Protein AF-A0AAW5BP39-F1 (afdb_monomer_lite)

Foldseek 3Di:
DDDDDPPLDPVRVVVVCVVVVNPPPDDDADDDDDPCCVVVWADDCDPVNVVCCVVAPVHDDGDDGHTDPSD

Radius of gyration: 13.31 Å; chains: 1; bounding box: 30×25×32 Å

InterPro domains:
  IPR006070 Threonylcarbamoyl-AMP synthase-like domain [PF01300] (1-69)
  IPR006070 Threonylcarbamoyl-AMP synthase-like domain [PS51163] (1-71)
  IPR017945 DHBP synthase RibB-like alpha/beta domain superfamily [SSF55821] (1-70)
  IPR050156 Threonylcarbamoyl-AMP synthase, SUA5 [PTHR17490] (1-69)

Structure (mmCIF, N/CA/C/O backbone):
data_AF-A0AAW5BP39-F1
#
_entry.id   AF-A0AAW5BP39-F1
#
loop_
_atom_site.group_PDB
_atom_site.id
_atom_site.type_symbol
_atom_site.label_atom_id
_atom_site.label_alt_id
_atom_site.label_comp_id
_atom_site.label_asym_id
_atom_site.label_entity_id
_atom_site.label_seq_id
_atom_site.pdbx_PDB_ins_code
_atom_site.Cartn_x
_atom_site.Cartn_y
_atom_site.Cartn_z
_atom_site.occupancy
_atom_site.B_iso_or_equiv
_atom_site.auth_seq_id
_atom_site.auth_comp_id
_atom_site.auth_asym_id
_atom_site.auth_atom_id
_atom_site.pdbx_PDB_model_num
ATOM 1 N N . TYR A 1 1 ? 1.664 -13.640 9.533 1.00 88.12 1 TYR A N 1
ATOM 2 C CA . TYR A 1 1 ? 0.264 -13.492 9.089 1.00 88.12 1 TYR A CA 1
ATOM 3 C C . TYR A 1 1 ? -0.111 -12.021 9.084 1.00 88.12 1 TYR A C 1
ATOM 5 O O . TYR A 1 1 ? 0.306 -11.301 9.985 1.00 88.12 1 TYR A O 1
ATOM 13 N N . GLY A 1 2 ? -0.839 -11.573 8.061 1.00 92.31 2 GLY A N 1
ATOM 14 C CA . GLY A 1 2 ? -1.348 -10.204 7.957 1.00 92.31 2 GLY A CA 1
ATOM 15 C C . GLY A 1 2 ? -2.822 -10.129 8.358 1.00 92.31 2 GLY A C 1
ATOM 16 O O . GLY A 1 2 ? -3.560 -11.085 8.147 1.00 92.31 2 GLY A O 1
ATOM 17 N N . LEU A 1 3 ? -3.237 -8.993 8.923 1.00 96.56 3 LEU A N 1
ATOM 18 C CA . LEU A 1 3 ? -4.652 -8.627 9.044 1.00 96.56 3 LEU A CA 1
ATOM 19 C C . LEU A 1 3 ? -4.906 -7.568 7.975 1.00 96.56 3 LEU A C 1
ATOM 21 O O . LEU A 1 3 ? -4.306 -6.496 8.060 1.00 96.56 3 LEU A O 1
ATOM 25 N N . GLY A 1 4 ? -5.696 -7.914 6.962 1.00 96.19 4 GLY A N 1
ATOM 26 C CA . GLY A 1 4 ? -5.927 -7.082 5.784 1.00 96.19 4 GLY A CA 1
ATOM 27 C C . GLY A 1 4 ? -7.329 -6.482 5.745 1.00 96.19 4 GLY A C 1
ATOM 28 O O . GLY A 1 4 ? -8.272 -7.045 6.293 1.00 96.19 4 GLY A O 1
ATOM 29 N N . ALA A 1 5 ? -7.434 -5.349 5.061 1.00 97.69 5 ALA A N 1
ATOM 30 C CA . ALA A 1 5 ? -8.658 -4.663 4.671 1.00 97.69 5 ALA A CA 1
ATOM 31 C C . ALA A 1 5 ? -8.388 -3.963 3.331 1.00 97.69 5 ALA A C 1
ATOM 33 O O . ALA A 1 5 ? -7.230 -3.853 2.916 1.00 97.69 5 ALA A O 1
ATOM 34 N N . ASN A 1 6 ? -9.436 -3.497 2.654 1.00 97.62 6 ASN A N 1
ATOM 35 C CA . ASN A 1 6 ? -9.270 -2.695 1.447 1.00 97.62 6 ASN A CA 1
ATOM 36 C C . ASN A 1 6 ? -8.574 -1.369 1.795 1.00 97.62 6 ASN A C 1
ATOM 38 O O . ASN A 1 6 ? -9.100 -0.593 2.582 1.00 97.62 6 ASN A O 1
ATOM 42 N N . ALA A 1 7 ? -7.409 -1.107 1.198 1.00 97.06 7 ALA A N 1
ATOM 43 C CA . ALA A 1 7 ? -6.611 0.086 1.482 1.00 97.06 7 ALA A CA 1
ATOM 44 C C . ALA A 1 7 ? -7.277 1.403 1.046 1.00 97.06 7 ALA A C 1
ATOM 46 O O . ALA A 1 7 ? -6.883 2.454 1.532 1.00 97.06 7 ALA A O 1
ATOM 47 N N . LEU A 1 8 ? -8.260 1.342 0.141 1.00 96.88 8 LEU A N 1
ATOM 48 C CA . LEU A 1 8 ? -9.011 2.505 -0.347 1.00 96.88 8 LEU A CA 1
ATOM 49 C C . LEU A 1 8 ? -10.345 2.710 0.394 1.00 96.88 8 LEU A C 1
ATOM 51 O O . LEU A 1 8 ? -11.140 3.559 0.004 1.00 96.88 8 LEU A O 1
ATOM 55 N N . ASP A 1 9 ? -10.618 1.902 1.419 1.00 97.94 9 ASP A N 1
ATOM 56 C CA . ASP A 1 9 ? -11.812 1.994 2.258 1.00 97.94 9 ASP A CA 1
ATOM 57 C C . ASP A 1 9 ? -11.390 2.403 3.674 1.00 97.94 9 ASP A C 1
ATOM 59 O O . ASP A 1 9 ? -10.844 1.604 4.443 1.00 97.94 9 ASP A O 1
ATOM 63 N N . GLU A 1 10 ? -11.619 3.674 4.001 1.00 95.94 10 GLU A N 1
ATOM 64 C CA . GLU A 1 10 ? -11.229 4.273 5.278 1.00 95.94 10 GLU A CA 1
ATOM 65 C C . GLU A 1 10 ? -11.857 3.539 6.475 1.00 95.94 10 GLU A C 1
ATOM 67 O O . GLU A 1 10 ? -11.163 3.227 7.449 1.00 95.94 10 GLU A O 1
ATOM 72 N N . ASP A 1 11 ? -13.141 3.183 6.384 1.00 97.06 11 ASP A N 1
ATOM 73 C CA . ASP A 1 11 ? -13.862 2.484 7.449 1.00 97.06 11 ASP A CA 1
ATOM 74 C C . ASP A 1 11 ? -13.319 1.063 7.651 1.00 97.06 11 ASP A C 1
ATOM 76 O O . ASP A 1 11 ? -13.197 0.580 8.783 1.00 97.06 11 ASP A O 1
ATOM 80 N N . ALA A 1 12 ? -12.957 0.375 6.565 1.00 97.62 12 ALA A N 1
ATOM 81 C CA . ALA A 1 12 ? -12.352 -0.949 6.642 1.00 97.62 12 ALA A CA 1
ATOM 82 C C . ALA A 1 12 ? -10.944 -0.903 7.264 1.00 97.62 12 ALA A C 1
ATOM 84 O O . ALA A 1 12 ? -10.605 -1.756 8.090 1.00 97.62 12 ALA A O 1
ATOM 85 N N . VAL A 1 13 ? -10.134 0.105 6.921 1.00 96.25 13 VAL A N 1
ATOM 86 C CA . VAL A 1 13 ? -8.801 0.317 7.508 1.00 96.25 13 VAL A CA 1
ATOM 87 C C . VAL A 1 13 ? -8.896 0.667 8.993 1.00 96.25 13 VAL A C 1
ATOM 89 O O . VAL A 1 13 ? -8.131 0.135 9.802 1.00 96.25 13 VAL A O 1
ATOM 92 N N . LYS A 1 14 ? -9.862 1.498 9.391 1.00 95.69 14 LYS A N 1
ATOM 93 C CA . LYS A 1 14 ? -10.080 1.876 10.793 1.00 95.69 14 LYS A CA 1
ATOM 94 C C . LYS A 1 14 ? -10.336 0.662 11.689 1.00 95.69 14 LYS A C 1
ATOM 96 O O . LYS A 1 14 ? -9.736 0.547 12.759 1.00 95.69 14 LYS A O 1
ATOM 101 N N . LYS A 1 15 ? -11.101 -0.317 11.195 1.00 96.56 15 LYS A N 1
ATOM 102 C CA . LYS A 1 15 ? -11.337 -1.594 11.890 1.00 96.56 15 LYS A CA 1
ATOM 103 C C . LYS A 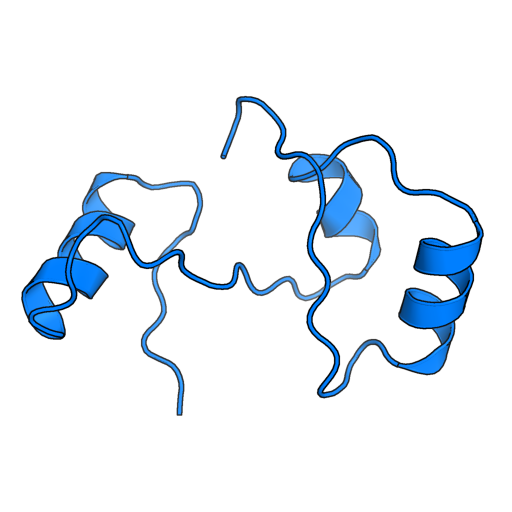1 15 ? -10.053 -2.395 12.138 1.00 96.56 15 LYS A C 1
ATOM 105 O O . LY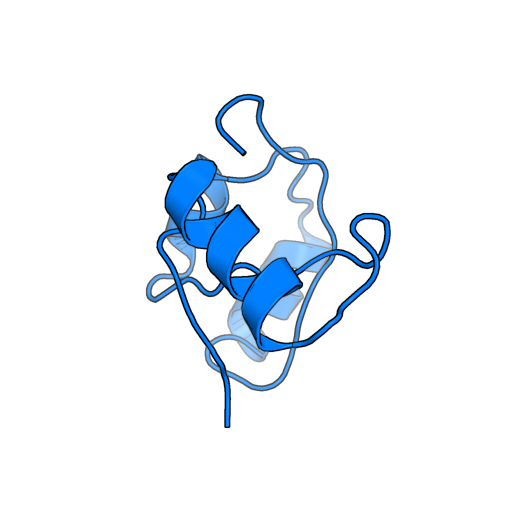S A 1 15 ? -9.986 -3.122 13.125 1.00 96.56 15 LYS A O 1
ATOM 110 N N . ILE A 1 16 ? -9.012 -2.261 11.304 1.00 96.50 16 ILE A N 1
ATOM 111 C CA . ILE A 1 16 ? -7.698 -2.882 11.572 1.00 96.50 16 ILE A CA 1
ATOM 112 C C . ILE A 1 16 ? -7.050 -2.259 12.808 1.00 96.50 16 ILE A C 1
ATOM 114 O O . ILE A 1 16 ? -6.516 -2.991 13.647 1.00 96.50 16 ILE A O 1
ATOM 118 N N . TYR A 1 17 ? -7.059 -0.926 12.909 1.00 95.44 17 TYR A N 1
ATOM 119 C CA . TYR A 1 17 ? -6.482 -0.218 14.053 1.00 95.44 17 TYR A CA 1
ATOM 120 C C .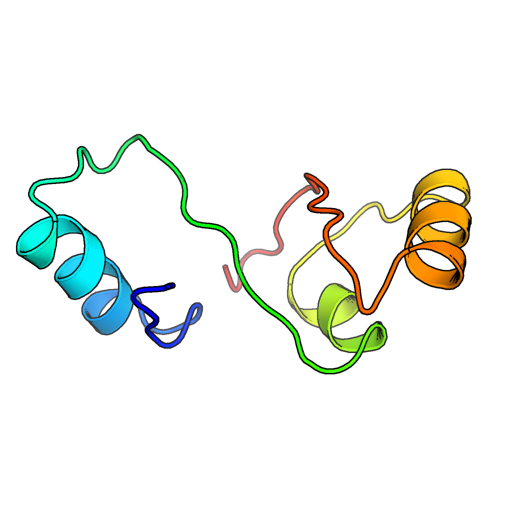 TYR A 1 17 ? -7.216 -0.579 15.344 1.00 95.44 17 TYR A C 1
ATOM 122 O O . TYR A 1 17 ? -6.567 -0.948 16.324 1.00 95.44 17 TYR A O 1
ATOM 130 N N . GLU A 1 18 ? -8.550 -0.573 15.307 1.00 95.56 18 GLU A N 1
ATOM 131 C CA . GLU A 1 18 ? -9.412 -0.962 16.428 1.00 95.56 18 GLU A CA 1
ATOM 132 C C . GLU A 1 18 ? -9.158 -2.411 16.865 1.00 95.56 18 GLU A C 1
ATOM 134 O O . GLU A 1 18 ? -8.860 -2.659 18.032 1.00 95.56 18 GLU A O 1
ATOM 139 N N . ALA A 1 19 ? -9.179 -3.367 15.929 1.00 95.06 19 ALA A N 1
ATOM 140 C CA . ALA A 1 19 ? -8.987 -4.786 16.235 1.00 95.06 19 ALA A CA 1
ATOM 141 C C . ALA A 1 19 ? -7.601 -5.100 16.822 1.00 95.06 19 ALA A C 1
ATOM 143 O O . ALA A 1 19 ? -7.456 -6.040 17.602 1.00 95.06 19 ALA A O 1
ATOM 144 N N . LYS A 1 20 ? -6.568 -4.335 16.445 1.00 93.56 20 LYS A N 1
ATOM 145 C CA . LYS A 1 20 ? -5.199 -4.512 16.952 1.00 93.56 20 LYS A CA 1
ATOM 146 C C . LYS A 1 20 ? -4.879 -3.663 18.182 1.00 93.56 20 LYS A C 1
ATOM 148 O O . LYS A 1 20 ? -3.785 -3.821 18.720 1.00 93.56 20 LYS A O 1
ATOM 153 N N . GLY A 1 21 ? -5.755 -2.735 18.579 1.00 92.50 21 GLY A N 1
ATOM 154 C CA . GLY A 1 21 ? -5.408 -1.678 19.535 1.00 92.50 21 GLY A CA 1
ATOM 155 C C . GLY A 1 21 ? -4.195 -0.856 19.079 1.00 92.50 21 GLY A C 1
ATOM 156 O O . GLY A 1 21 ? -3.388 -0.424 19.900 1.00 92.50 21 GLY A O 1
ATOM 157 N N . ARG A 1 22 ? -4.005 -0.716 17.760 1.00 90.38 22 ARG A N 1
ATOM 158 C CA . ARG A 1 22 ? -2.835 -0.057 17.170 1.00 90.38 22 ARG A CA 1
ATOM 159 C C . ARG A 1 22 ? -3.073 1.458 17.167 1.00 90.38 22 ARG A C 1
ATOM 161 O O . ARG A 1 22 ? -4.107 1.886 16.658 1.00 90.38 22 ARG A O 1
ATOM 168 N N . PRO A 1 23 ? -2.124 2.269 17.660 1.00 89.25 23 PRO A N 1
ATOM 169 C CA . PRO A 1 23 ? -2.177 3.718 17.498 1.00 89.25 23 PRO A CA 1
ATOM 170 C C . PRO A 1 23 ? -2.291 4.117 16.017 1.00 89.25 23 PRO A C 1
ATOM 172 O O . PRO A 1 23 ? -1.640 3.509 15.162 1.00 89.25 23 PRO A O 1
ATOM 175 N N . SER A 1 24 ? -3.128 5.109 15.706 1.00 85.38 24 SER A N 1
ATOM 176 C CA . SER A 1 24 ? -3.447 5.524 14.328 1.00 85.38 24 SER A CA 1
ATOM 177 C C . SER A 1 24 ? -2.295 6.221 13.597 1.00 85.38 24 SER A C 1
ATOM 179 O O . SER A 1 24 ? -2.349 6.392 12.385 1.00 85.38 24 SER A O 1
ATOM 181 N N . ASP A 1 25 ? -1.254 6.623 14.320 1.00 87.44 25 ASP A N 1
ATOM 182 C CA . ASP A 1 25 ? -0.012 7.189 13.791 1.00 87.44 25 ASP A CA 1
ATOM 183 C C . ASP A 1 25 ? 0.958 6.119 13.257 1.00 87.44 25 ASP A C 1
ATOM 185 O O . ASP A 1 25 ? 1.919 6.451 12.565 1.00 87.44 25 ASP A O 1
ATOM 189 N N . ASN A 1 26 ? 0.706 4.831 13.524 1.00 89.56 26 ASN A N 1
ATOM 190 C CA . ASN A 1 26 ? 1.525 3.733 13.019 1.00 89.56 26 ASN A CA 1
ATOM 191 C C . ASN A 1 26 ? 1.029 3.251 11.646 1.00 89.56 26 ASN A C 1
ATOM 193 O O . ASN A 1 26 ? 0.096 2.439 11.605 1.00 89.56 26 ASN A O 1
ATOM 197 N N . PRO A 1 27 ? 1.693 3.610 10.531 1.00 93.88 27 PRO A N 1
ATOM 198 C CA . PRO A 1 27 ? 1.190 3.340 9.186 1.00 93.88 27 PRO A CA 1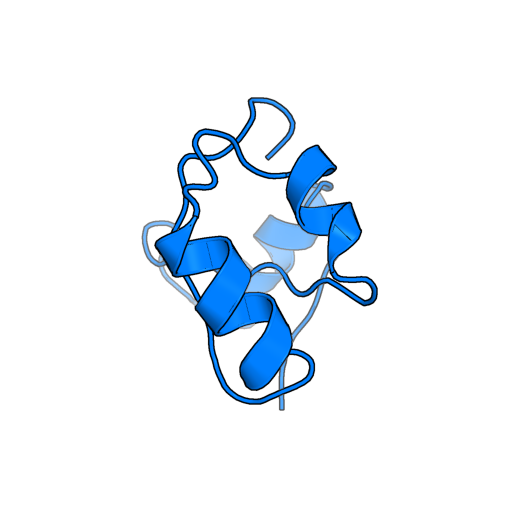
ATOM 199 C C . PRO A 1 27 ? 1.033 1.841 8.902 1.00 93.88 27 PRO A C 1
ATOM 201 O O . PRO A 1 27 ? 1.705 0.996 9.503 1.00 93.88 27 PRO A O 1
ATOM 204 N N . LEU A 1 28 ? 0.155 1.509 7.957 1.00 95.75 28 LEU A N 1
ATOM 205 C CA . LEU A 1 28 ? -0.048 0.155 7.442 1.00 95.75 28 LEU A CA 1
ATOM 206 C C . LEU A 1 28 ? 0.647 -0.016 6.086 1.00 95.75 28 LEU A C 1
ATOM 208 O O . LEU A 1 28 ? 0.772 0.931 5.315 1.00 95.75 28 LEU A O 1
ATOM 212 N N . ILE A 1 29 ? 1.081 -1.241 5.784 1.00 97.31 29 ILE A N 1
ATOM 213 C CA . ILE A 1 29 ? 1.662 -1.585 4.480 1.00 97.31 29 ILE A CA 1
ATOM 214 C C . ILE A 1 29 ? 0.530 -1.961 3.522 1.00 97.31 29 ILE A C 1
ATOM 216 O O . ILE A 1 29 ? -0.188 -2.936 3.765 1.00 97.31 29 ILE A O 1
ATOM 220 N N . VAL A 1 30 ? 0.405 -1.233 2.412 1.00 97.75 30 VAL A N 1
ATOM 221 C CA . VAL A 1 30 ? -0.506 -1.597 1.320 1.00 97.75 30 VAL A CA 1
ATOM 222 C C . VAL A 1 30 ? 0.125 -2.718 0.501 1.00 97.75 30 VAL A C 1
ATOM 224 O O . VAL A 1 30 ? 1.244 -2.585 0.012 1.00 97.75 30 VAL A O 1
ATOM 227 N N . HIS A 1 31 ? -0.587 -3.835 0.378 1.00 97.94 31 HIS A N 1
ATOM 228 C CA . HIS A 1 31 ? -0.161 -4.966 -0.439 1.00 97.94 31 HIS A CA 1
ATOM 229 C C . HIS A 1 31 ? -0.783 -4.833 -1.832 1.00 97.94 31 HIS A C 1
ATOM 231 O O . HIS A 1 31 ? -1.976 -4.558 -1.943 1.00 97.94 31 HIS A O 1
ATOM 237 N N . ILE A 1 32 ? 0.023 -5.042 -2.872 1.00 97.31 32 ILE A N 1
ATOM 238 C CA . ILE A 1 32 ? -0.408 -5.104 -4.275 1.00 97.31 32 ILE A CA 1
ATOM 239 C C . ILE A 1 32 ? -0.100 -6.489 -4.841 1.00 97.31 32 ILE A C 1
ATOM 241 O O . ILE A 1 32 ? 0.802 -7.169 -4.345 1.00 97.31 32 ILE A O 1
ATOM 245 N N . CYS A 1 33 ? -0.848 -6.913 -5.856 1.00 96.00 33 CYS A N 1
ATOM 246 C CA . CYS A 1 33 ? -0.633 -8.197 -6.516 1.00 96.00 33 CYS A CA 1
ATOM 247 C C . CYS A 1 33 ? 0.252 -8.034 -7.752 1.00 96.00 33 CYS A C 1
ATOM 249 O O . CYS A 1 33 ? 1.231 -8.764 -7.913 1.00 96.00 3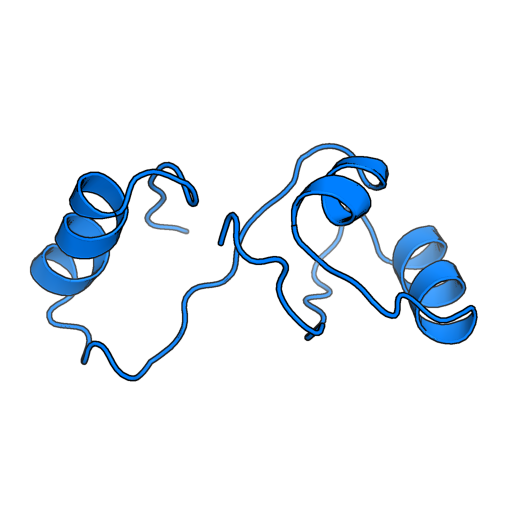3 CYS A O 1
ATOM 251 N N . GLU A 1 34 ? -0.054 -7.043 -8.587 1.00 95.44 34 GLU A N 1
ATOM 252 C CA . GLU A 1 34 ? 0.717 -6.747 -9.791 1.00 95.44 34 GLU A CA 1
ATOM 253 C C . GLU A 1 34 ? 1.587 -5.514 -9.567 1.00 95.44 34 GLU A C 1
ATOM 255 O O . GLU A 1 34 ? 1.143 -4.505 -9.016 1.00 95.44 34 GLU A O 1
ATOM 260 N N . LYS A 1 35 ? 2.835 -5.565 -10.042 1.00 93.56 35 LYS A N 1
ATOM 261 C CA . LYS A 1 35 ? 3.796 -4.468 -9.877 1.00 93.56 35 LYS A CA 1
ATOM 262 C C . LYS A 1 35 ? 3.234 -3.129 -10.363 1.00 93.56 35 LYS A C 1
ATOM 264 O O . LYS A 1 35 ? 3.458 -2.119 -9.705 1.00 93.56 35 LYS A O 1
ATOM 269 N N . ASP A 1 36 ? 2.487 -3.114 -11.465 1.00 94.12 36 ASP A N 1
ATOM 270 C CA . ASP A 1 36 ? 1.966 -1.882 -12.065 1.00 94.12 36 ASP A CA 1
ATOM 271 C C . ASP A 1 36 ? 0.850 -1.212 -11.249 1.00 94.12 36 ASP A C 1
ATOM 273 O O . ASP A 1 36 ? 0.581 -0.023 -11.448 1.00 94.12 36 ASP A O 1
ATOM 277 N N . GLU A 1 37 ? 0.250 -1.905 -10.275 1.00 96.44 37 GLU A N 1
ATOM 278 C CA . GLU A 1 37 ? -0.731 -1.311 -9.357 1.00 96.44 37 GLU A CA 1
ATOM 279 C C . GLU A 1 37 ? -0.123 -0.207 -8.492 1.00 96.44 37 GLU A C 1
ATOM 281 O O . GLU A 1 37 ? -0.841 0.705 -8.075 1.00 96.44 37 GLU A O 1
ATOM 286 N N . ILE A 1 38 ? 1.203 -0.205 -8.298 1.00 96.81 38 ILE A N 1
ATOM 287 C CA . ILE A 1 38 ? 1.907 0.879 -7.603 1.00 96.81 38 ILE A CA 1
ATOM 288 C C . ILE A 1 38 ? 1.637 2.244 -8.250 1.00 96.81 38 ILE A C 1
ATOM 290 O O . ILE A 1 38 ? 1.529 3.253 -7.553 1.00 96.81 38 ILE A O 1
ATOM 294 N N . ASN A 1 39 ? 1.434 2.277 -9.573 1.00 96.12 39 ASN A N 1
ATOM 295 C CA . ASN A 1 39 ? 1.151 3.503 -10.313 1.00 96.12 39 ASN A CA 1
ATOM 296 C C . ASN A 1 39 ? -0.223 4.088 -9.964 1.00 96.12 39 ASN A C 1
ATOM 298 O O . ASN A 1 39 ? -0.468 5.263 -10.230 1.00 96.12 39 ASN A O 1
ATOM 302 N N . LYS A 1 40 ? -1.132 3.307 -9.368 1.00 96.81 40 LYS A N 1
ATOM 303 C CA . LYS A 1 40 ? -2.425 3.796 -8.865 1.00 96.81 40 LYS A CA 1
ATOM 304 C C . LYS A 1 40 ? -2.280 4.449 -7.487 1.00 96.81 40 LYS A C 1
ATOM 306 O O . LYS A 1 40 ? -3.029 5.370 -7.187 1.00 96.81 40 LYS A O 1
ATOM 311 N N . LEU A 1 41 ? -1.297 4.025 -6.690 1.00 97.69 41 LEU A N 1
ATOM 312 C CA . LEU A 1 41 ? -1.184 4.347 -5.262 1.00 97.69 41 LEU A CA 1
ATOM 313 C C . LEU A 1 41 ? -0.106 5.392 -4.935 1.00 97.69 41 LEU A C 1
ATOM 315 O O . LEU A 1 41 ? -0.219 6.094 -3.932 1.00 97.69 41 LEU A O 1
ATOM 319 N N . ALA A 1 42 ? 0.934 5.509 -5.762 1.00 97.94 42 ALA A N 1
ATOM 320 C CA . ALA A 1 42 ? 2.117 6.311 -5.462 1.00 97.94 42 ALA A CA 1
ATOM 321 C C . ALA A 1 42 ? 2.585 7.188 -6.637 1.00 97.94 42 ALA A C 1
ATOM 323 O O . ALA A 1 42 ? 2.229 6.963 -7.796 1.00 97.94 42 ALA A O 1
ATOM 324 N N . THR A 1 43 ? 3.395 8.202 -6.327 1.00 97.50 43 THR A N 1
ATOM 325 C CA . THR A 1 43 ? 4.103 9.069 -7.284 1.00 97.50 43 THR A CA 1
ATOM 326 C C . THR A 1 43 ? 5.620 8.987 -7.090 1.00 97.50 43 THR A C 1
ATOM 328 O O . THR A 1 43 ? 6.108 8.364 -6.148 1.00 97.50 43 THR A O 1
ATOM 331 N N . ASP A 1 44 ? 6.375 9.630 -7.987 1.00 95.88 44 ASP A N 1
ATOM 332 C CA . ASP A 1 44 ? 7.836 9.802 -7.890 1.00 95.88 44 ASP A CA 1
ATOM 333 C C . ASP A 1 44 ? 8.639 8.484 -7.841 1.00 95.88 44 ASP A C 1
ATOM 335 O O . ASP A 1 44 ? 9.674 8.366 -7.180 1.00 95.88 44 ASP A O 1
ATOM 339 N N . ILE A 1 45 ? 8.174 7.473 -8.583 1.00 96.81 45 ILE A N 1
ATOM 340 C CA . ILE A 1 45 ? 8.808 6.152 -8.676 1.00 96.81 45 ILE A CA 1
ATOM 341 C C . ILE A 1 45 ? 10.052 6.229 -9.574 1.00 96.81 45 ILE A C 1
ATOM 343 O O . ILE A 1 45 ? 9.973 6.119 -10.800 1.00 96.81 45 ILE A O 1
ATOM 347 N N . ASN A 1 46 ? 11.213 6.428 -8.951 1.00 96.19 46 ASN A N 1
ATOM 348 C CA . ASN A 1 46 ? 12.489 6.568 -9.652 1.00 96.19 46 ASN A CA 1
ATOM 349 C C . ASN A 1 46 ? 13.043 5.236 -10.206 1.00 96.19 46 ASN A C 1
ATOM 351 O O . ASN A 1 46 ? 12.599 4.144 -9.848 1.00 96.19 46 ASN A O 1
ATOM 355 N N . GLU A 1 47 ? 14.063 5.324 -11.065 1.00 97.44 47 GLU A N 1
ATOM 356 C CA . GLU A 1 47 ? 14.672 4.150 -11.713 1.00 97.44 47 GLU A CA 1
ATOM 357 C C . GLU A 1 47 ? 15.289 3.153 -10.723 1.00 97.44 47 GLU A C 1
ATOM 359 O O . GLU A 1 47 ? 15.182 1.944 -10.916 1.00 97.44 47 GLU A O 1
ATOM 364 N N . LYS A 1 48 ? 15.865 3.627 -9.611 1.00 97.44 48 LYS A N 1
ATOM 365 C CA . LYS A 1 48 ? 16.401 2.737 -8.567 1.00 97.44 48 LYS A CA 1
ATOM 366 C C . LYS A 1 48 ? 15.292 1.889 -7.944 1.00 97.44 48 LYS A C 1
ATOM 368 O O . LYS A 1 48 ? 15.466 0.685 -7.790 1.00 97.44 48 LYS A O 1
ATOM 373 N N . ALA A 1 49 ? 14.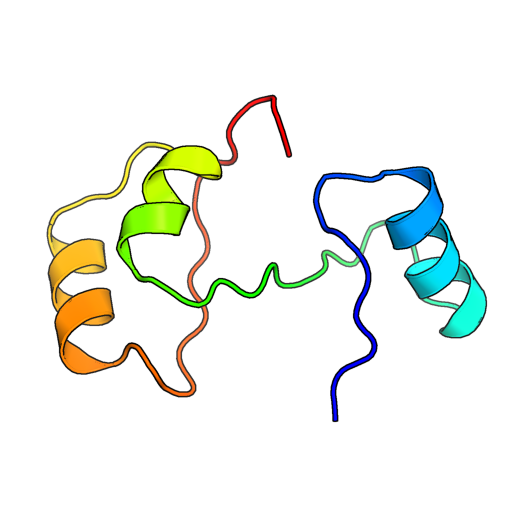143 2.494 -7.643 1.00 97.44 49 ALA A N 1
ATOM 374 C CA . ALA A 1 49 ? 12.979 1.767 -7.156 1.00 97.44 49 ALA A CA 1
ATOM 375 C C . ALA A 1 49 ? 12.495 0.751 -8.197 1.00 97.44 49 ALA A C 1
ATOM 377 O O . ALA A 1 49 ? 12.208 -0.385 -7.840 1.00 97.44 49 ALA A O 1
ATOM 378 N N . LYS A 1 50 ? 12.473 1.102 -9.490 1.00 97.25 50 LYS A N 1
ATOM 379 C CA . LYS A 1 50 ? 12.088 0.163 -10.559 1.00 97.25 50 LYS A CA 1
ATOM 380 C C . LYS A 1 50 ? 12.987 -1.064 -10.643 1.00 97.25 50 LYS A C 1
ATOM 382 O O . LYS A 1 50 ? 12.448 -2.160 -10.809 1.00 97.25 50 LYS A O 1
ATOM 387 N N . ILE A 1 51 ? 14.301 -0.885 -10.497 1.00 98.19 51 ILE A N 1
ATOM 388 C CA . ILE A 1 51 ? 15.278 -1.981 -10.441 1.00 98.19 51 ILE A CA 1
ATOM 389 C C . ILE A 1 51 ? 14.968 -2.894 -9.251 1.00 98.19 51 ILE A C 1
ATOM 391 O O . ILE A 1 51 ? 14.800 -4.095 -9.436 1.00 98.19 51 ILE A O 1
ATOM 395 N N . LEU A 1 52 ? 14.793 -2.324 -8.054 1.00 98.00 52 LEU A N 1
ATOM 396 C CA . LEU A 1 52 ? 14.473 -3.101 -6.853 1.00 98.00 52 LEU A CA 1
ATOM 397 C C . LEU A 1 52 ? 13.132 -3.840 -6.970 1.00 98.00 52 LEU A C 1
ATOM 399 O O . LEU A 1 52 ? 13.047 -5.002 -6.591 1.00 98.00 52 LEU A O 1
ATOM 403 N N . MET A 1 53 ? 12.098 -3.207 -7.536 1.00 97.56 53 MET A N 1
ATOM 404 C CA . MET A 1 53 ? 10.814 -3.872 -7.795 1.00 97.56 53 MET A CA 1
ATOM 405 C C . MET A 1 53 ? 10.956 -5.037 -8.774 1.00 97.56 53 MET A C 1
ATOM 407 O O . MET A 1 53 ? 10.279 -6.034 -8.607 1.00 97.56 53 MET A O 1
ATOM 411 N N . ASN A 1 54 ? 11.772 -4.909 -9.825 1.00 97.12 54 ASN A N 1
ATOM 412 C CA . ASN A 1 54 ? 11.953 -5.997 -10.796 1.00 97.12 54 ASN A CA 1
ATOM 413 C C . ASN A 1 54 ? 12.664 -7.208 -10.186 1.00 97.12 54 ASN A C 1
ATOM 415 O O . ASN A 1 54 ? 12.349 -8.331 -10.554 1.00 97.12 54 ASN A O 1
ATOM 419 N N . GLU A 1 55 ? 13.621 -6.969 -9.291 1.00 98.00 55 GLU A N 1
ATOM 420 C CA . GLU A 1 55 ? 14.444 -8.033 -8.712 1.00 98.00 55 GLU A CA 1
ATOM 421 C C . GLU A 1 55 ? 13.772 -8.702 -7.508 1.00 98.00 55 GLU A C 1
ATOM 423 O O . GLU A 1 55 ? 13.855 -9.913 -7.327 1.00 98.00 55 GLU A O 1
ATOM 428 N N . PHE A 1 56 ? 13.105 -7.909 -6.665 1.00 97.69 56 PHE A N 1
ATOM 429 C CA . PHE A 1 56 ? 12.648 -8.363 -5.351 1.00 97.69 56 PHE A CA 1
ATOM 430 C C . PHE A 1 56 ? 11.128 -8.435 -5.207 1.00 97.69 56 PHE A C 1
ATOM 432 O O . PHE A 1 56 ? 10.662 -8.881 -4.157 1.00 97.69 56 PHE A O 1
ATOM 439 N N . TRP A 1 57 ? 10.345 -7.993 -6.202 1.00 97.50 57 TRP A N 1
ATOM 440 C CA . TRP A 1 57 ? 8.895 -8.212 -6.227 1.00 97.50 57 TRP A CA 1
ATOM 441 C C . TRP A 1 57 ? 8.511 -9.251 -7.290 1.00 97.50 57 TRP A C 1
ATOM 443 O O . TRP A 1 57 ? 8.951 -9.133 -8.431 1.00 97.50 57 TRP A O 1
ATOM 453 N N . PRO A 1 58 ? 7.638 -10.223 -6.963 1.00 96.81 58 PRO A N 1
ATOM 454 C CA . PRO A 1 58 ? 7.061 -10.495 -5.641 1.00 96.81 58 PRO A CA 1
ATOM 455 C C . PRO A 1 58 ? 8.107 -11.042 -4.649 1.00 96.81 58 PRO A C 1
ATOM 457 O O . PRO A 1 58 ? 8.896 -11.919 -4.986 1.00 96.81 58 PRO A O 1
ATOM 460 N N . GLY A 1 59 ? 8.099 -10.544 -3.408 1.00 96.31 59 GLY A N 1
ATOM 461 C CA . GLY A 1 59 ? 9.076 -10.940 -2.390 1.00 96.31 59 GLY A CA 1
ATOM 462 C C . GLY A 1 59 ? 9.031 -10.074 -1.125 1.00 96.31 59 GLY A C 1
ATOM 463 O O . GLY A 1 59 ? 8.191 -9.180 -1.012 1.00 96.31 59 GLY A O 1
ATOM 464 N N . PRO A 1 60 ? 9.915 -10.328 -0.143 1.00 97.12 60 PRO A N 1
ATOM 465 C CA . PRO A 1 60 ? 9.855 -9.737 1.197 1.00 97.12 60 PRO A CA 1
ATOM 466 C C . PRO A 1 60 ? 10.404 -8.297 1.269 1.00 97.12 60 PRO A C 1
ATOM 468 O O . PRO A 1 60 ? 10.917 -7.881 2.307 1.00 97.12 60 PRO A O 1
ATOM 471 N N . LEU A 1 61 ? 10.319 -7.526 0.182 1.00 97.69 61 LEU A N 1
ATOM 472 C CA . LEU A 1 61 ? 10.761 -6.133 0.134 1.00 97.69 61 LEU A CA 1
ATOM 473 C C . LEU A 1 61 ? 9.556 -5.189 0.214 1.00 97.69 61 LEU A C 1
ATOM 475 O O . LEU A 1 61 ? 8.700 -5.194 -0.662 1.00 97.69 61 LEU A O 1
ATOM 479 N N . THR A 1 62 ? 9.517 -4.321 1.223 1.00 98.00 62 THR A N 1
ATOM 480 C CA . THR A 1 62 ? 8.569 -3.193 1.294 1.00 98.00 62 THR A CA 1
ATOM 481 C C . THR A 1 62 ? 9.306 -1.893 0.993 1.00 98.00 62 THR A C 1
ATOM 483 O O . THR A 1 62 ? 10.422 -1.698 1.469 1.00 98.00 62 THR A O 1
ATOM 486 N N . MET A 1 63 ? 8.690 -0.992 0.227 1.00 97.50 63 MET A N 1
ATOM 487 C CA . MET A 1 63 ? 9.271 0.310 -0.107 1.00 97.50 63 MET A CA 1
ATOM 488 C C . MET A 1 63 ? 8.327 1.450 0.256 1.00 97.50 63 MET A C 1
ATOM 490 O O . MET A 1 63 ? 7.108 1.301 0.208 1.00 97.50 63 MET A O 1
ATOM 494 N N . ILE A 1 64 ? 8.914 2.591 0.610 1.00 97.31 64 ILE A N 1
ATOM 495 C CA . ILE A 1 64 ? 8.194 3.811 0.974 1.00 97.31 64 ILE A CA 1
ATOM 496 C C . ILE A 1 64 ? 8.206 4.754 -0.228 1.00 97.31 64 ILE A C 1
ATOM 498 O O . ILE A 1 64 ? 9.266 5.048 -0.780 1.00 97.31 64 ILE A O 1
ATOM 502 N N . PHE A 1 65 ? 7.026 5.245 -0.601 1.00 97.56 65 PHE A N 1
ATOM 503 C CA . PHE A 1 65 ? 6.831 6.201 -1.688 1.00 97.56 65 PHE A CA 1
ATOM 504 C C . PHE A 1 65 ? 5.986 7.389 -1.236 1.00 97.56 65 PHE A C 1
ATOM 506 O O . PHE A 1 65 ? 5.330 7.348 -0.194 1.00 97.56 65 PHE A O 1
ATOM 513 N N . LYS A 1 66 ? 5.955 8.437 -2.063 1.00 97.88 66 LYS A N 1
ATOM 514 C CA . LYS A 1 66 ? 4.975 9.510 -1.925 1.00 97.88 66 LYS A CA 1
ATOM 515 C C . LYS A 1 66 ? 3.605 8.991 -2.370 1.00 97.88 66 LYS A C 1
ATOM 517 O O . LYS A 1 66 ? 3.473 8.492 -3.486 1.00 97.88 66 LYS A O 1
ATOM 522 N N . LYS A 1 67 ? 2.603 9.082 -1.494 1.00 97.31 67 LYS A N 1
ATOM 523 C CA . LYS A 1 67 ? 1.237 8.629 -1.789 1.00 97.31 67 LYS A CA 1
ATOM 524 C C . LYS A 1 67 ? 0.561 9.515 -2.840 1.00 97.31 67 LYS A C 1
ATOM 526 O O . LYS A 1 67 ? 0.858 10.706 -2.935 1.00 97.31 67 LYS A O 1
ATOM 531 N N . LYS A 1 68 ? -0.386 8.944 -3.583 1.00 97.94 68 LYS A N 1
ATOM 532 C CA . LYS A 1 68 ? -1.412 9.704 -4.312 1.00 97.94 68 LYS A CA 1
ATOM 533 C C . LYS A 1 68 ? -2.550 10.106 -3.369 1.00 97.94 68 LYS A C 1
ATOM 535 O O . LYS A 1 68 ? -2.666 9.576 -2.272 1.00 97.94 68 LYS A O 1
ATOM 540 N N . GLU A 1 69 ? -3.405 11.024 -3.811 1.00 96.88 69 GLU A N 1
ATOM 541 C CA . GLU A 1 69 ? -4.562 11.485 -3.022 1.00 96.88 69 GLU A CA 1
ATOM 542 C C . GLU A 1 69 ? -5.633 10.413 -2.803 1.00 96.88 69 GLU A C 1
ATOM 544 O O . GLU A 1 69 ? -6.443 10.543 -1.898 1.00 96.88 69 GLU A O 1
ATOM 549 N N . ILE A 1 70 ? -5.637 9.349 -3.612 1.00 95.25 70 ILE A N 1
ATOM 550 C CA . ILE A 1 70 ? -6.608 8.258 -3.457 1.00 95.25 70 ILE A CA 1
ATOM 551 C C . ILE A 1 70 ? -6.345 7.393 -2.213 1.00 95.25 70 ILE A C 1
ATOM 553 O O . ILE A 1 70 ? -7.188 6.567 -1.880 1.00 95.25 70 ILE A O 1
ATOM 557 N N . VAL A 1 71 ? -5.155 7.526 -1.610 1.00 91.50 71 VAL A N 1
ATOM 558 C CA . VAL A 1 71 ? -4.662 6.754 -0.458 1.00 91.50 71 VAL A CA 1
ATOM 559 C C . VAL A 1 71 ? -4.592 7.645 0.769 1.00 91.50 71 VAL A C 1
ATOM 561 O O . VAL A 1 71 ? -4.115 8.798 0.624 1.00 91.50 71 VAL A O 1
#

Secondary structure (DSSP, 8-state):
------TT-HHHHHHHHHHHT--TTSPPPPP-SSGGGHHHHEE---HHHHHHHHHHTTTT-----EEPTT-

pLDDT: mean 95.86, std 2.72, range [85.38, 98.19]

Organism: Phocaeicola vulgatus (NCBI:txid821)

Sequence (71 aa):
YGLGANALDEDAVKKIYEAKGRPSDNPLIVHICEKDEINKLATDINEKAKILMNEFWPGPLTMIFKKKEIV